Protein 1WFB (pdb70)

Solvent-accessible surface area: 5324 Å² total; per-residue (Å²): 126,120,76,65,91,62,64,51,31,63,62,113,32,60,60,76,15,141,37,21,24,95,111,40,36,58,97,37,65,63,57,66,51,73,118,81,224,132,54,78,68,84,11,61,61,25,24,65,116,39,28,58,88,24,124,42,59,29,98,124,92,61,67,114,61,62,60,57,64,45,68,117,86,219

Organism: Pseudopleuronectes americanus (NCBI:txid8265)

Sequence (74 aa):
DTASDAAAAAALTAANAKAAAELTAANAAAAAAATARDTASDAAAAAALTAANAKAAAELTAANAAAAAAATAR

B-factor: mean 12.8, std 11.42, range [4.01, 52.11]

Structure (mmCIF, N/CA/C/O backbone):
data_1WFB
#
_entry.id   1WFB
#
_cell.length_a   37.409
_cell.length_b   36.543
_cell.length_c   21.360
_cell.angle_alpha   90.00
_cell.angle_beta   103.36
_cell.angle_gamma   90.00
#
_symmetry.space_group_name_H-M   'P 1 21 1'
#
loop_
_entity.id
_entity.type
_entity.pdbx_description
1 polymer 'ANTIFREEZE PROTEIN ISOFORM HPLC6'
2 water water
#
loop_
_atom_site.group_PDB
_atom_site.id
_atom_site.type_symbol
_atom_site.label_atom_id
_atom_site.label_alt_id
_atom_site.label_comp_id
_atom_site.label_asym_id
_atom_site.label_entity_id
_atom_site.label_seq_id
_atom_site.pdbx_PDB_ins_code
_atom_site.Cartn_x
_atom_site.Cartn_y
_atom_site.Cartn_z
_atom_site.occupancy
_atom_site.B_iso_or_equiv
_atom_site.auth_seq_id
_atom_site.auth_comp_id
_atom_site.auth_asym_id
_atom_site.auth_atom_id
_atom_site.pdbx_PDB_model_num
ATOM 1 N N . ASP A 1 1 ? -6.320 17.967 15.284 1.00 6.58 1 ASP A N 1
ATOM 2 C CA . ASP A 1 1 ? -6.777 19.337 15.137 1.00 7.25 1 ASP A CA 1
ATOM 3 C C . ASP A 1 1 ? -6.297 19.867 13.799 1.00 6.94 1 ASP A C 1
ATOM 4 O O . ASP A 1 1 ? -5.108 19.758 13.487 1.00 6.83 1 ASP A O 1
ATOM 12 N N . THR A 1 2 ? -7.182 20.476 13.008 1.00 6.48 2 THR A N 1
ATOM 13 C CA . THR A 1 2 ? -6.860 20.903 11.636 1.00 5.90 2 THR A CA 1
ATOM 14 C C . THR A 1 2 ? -5.682 21.881 11.570 1.00 5.82 2 THR A C 1
ATOM 15 O O . THR A 1 2 ? -4.715 21.585 10.895 1.00 6.36 2 THR A O 1
ATOM 21 N N . ALA A 1 3 ? -5.730 22.991 12.328 1.00 5.87 3 ALA A N 1
ATOM 22 C CA . ALA A 1 3 ? -4.659 23.988 12.282 1.00 4.84 3 ALA A CA 1
ATOM 23 C C . ALA A 1 3 ? -3.345 23.377 12.746 1.00 6.00 3 ALA A C 1
ATOM 24 O O . ALA A 1 3 ? -2.318 23.608 12.101 1.00 5.78 3 ALA A O 1
ATOM 27 N N . SER A 1 4 ? -3.359 22.517 13.768 1.00 5.05 4 SER A N 1
ATOM 28 C CA . SER A 1 4 ? -2.135 21.866 14.261 1.00 5.47 4 SER A CA 1
ATOM 29 C C . SER A 1 4 ? -1.551 20.912 13.232 1.00 5.95 4 SER A C 1
ATOM 30 O O . SER A 1 4 ? -0.340 20.899 12.966 1.00 6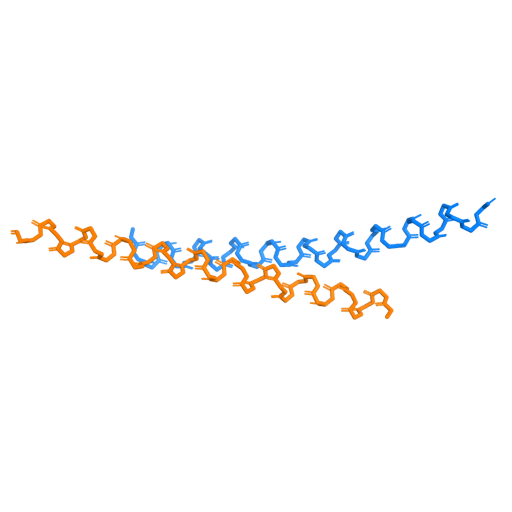.91 4 SER A O 1
ATOM 35 N N . ASP A 1 5 ? -2.408 20.125 12.604 1.00 5.06 5 ASP A N 1
ATOM 36 C CA . ASP A 1 5 ? -1.968 19.186 11.612 1.00 4.57 5 ASP A CA 1
ATOM 37 C C . ASP A 1 5 ? -1.531 19.922 10.362 1.00 5.41 5 ASP A C 1
ATO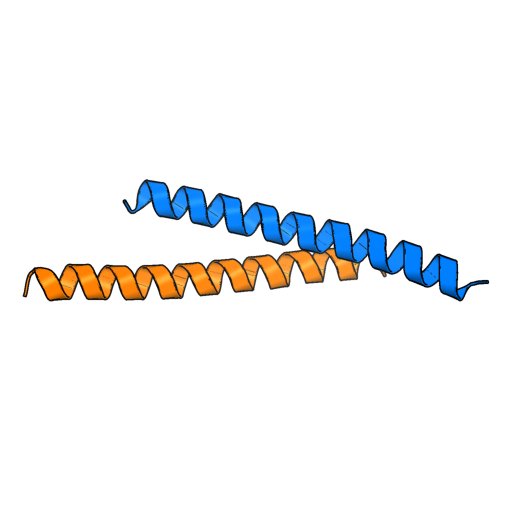M 38 O O . ASP A 1 5 ? -0.581 19.454 9.750 1.00 5.98 5 ASP A O 1
ATOM 44 N N . ALA A 1 6 ? -2.137 21.049 9.996 1.00 4.37 6 ALA A N 1
ATOM 45 C CA . ALA A 1 6 ? -1.669 21.785 8.824 1.00 4.85 6 ALA A CA 1
ATOM 46 C C . ALA A 1 6 ? -0.290 22.400 9.080 1.00 5.02 6 ALA A C 1
ATOM 47 O O . ALA A 1 6 ? 0.575 22.461 8.221 1.00 5.21 6 ALA A O 1
ATOM 50 N N . ALA A 1 7 ? -0.038 22.870 10.293 1.00 5.28 7 ALA A N 1
ATOM 51 C CA . ALA A 1 7 ? 1.279 23.386 10.658 1.00 4.76 7 ALA A CA 1
ATOM 52 C C . ALA A 1 7 ? 2.342 22.259 10.660 1.00 4.85 7 ALA A C 1
ATOM 53 O O . ALA A 1 7 ? 3.462 22.402 10.121 1.00 5.37 7 ALA A O 1
ATOM 56 N N . ALA A 1 8 ? 1.986 21.080 11.224 1.00 4.38 8 ALA A N 1
ATOM 57 C CA . ALA A 1 8 ? 2.885 19.921 11.227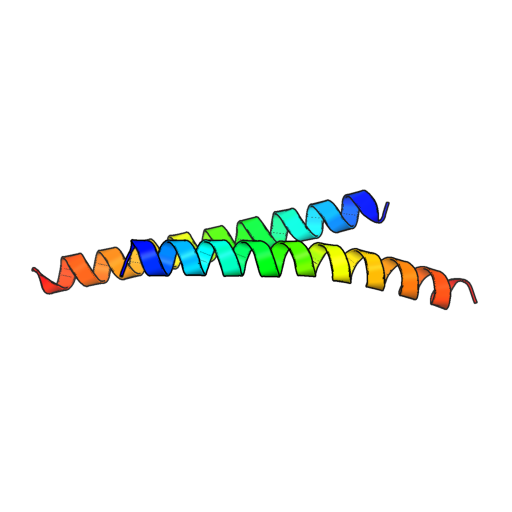 1.00 5.58 8 ALA A CA 1
ATOM 58 C C . ALA A 1 8 ? 3.163 19.488 9.791 1.00 5.30 8 ALA A C 1
ATOM 59 O O . ALA A 1 8 ? 4.297 19.144 9.433 1.00 6.18 8 ALA A O 1
ATOM 62 N N . ALA A 1 9 ? 2.165 19.481 8.908 1.00 4.79 9 ALA A N 1
ATOM 63 C CA . ALA A 1 9 ? 2.353 19.071 7.529 1.00 4.44 9 ALA A CA 1
ATOM 64 C C . ALA A 1 9 ? 3.271 20.041 6.779 1.00 4.45 9 ALA A C 1
ATOM 65 O O . ALA A 1 9 ? 4.157 19.618 6.012 1.00 5.83 9 ALA A O 1
ATOM 68 N N . ALA A 1 10 ? 3.095 21.342 7.003 1.00 4.73 10 ALA A N 1
ATOM 69 C CA . ALA A 1 10 ? 3.952 22.374 6.431 1.00 4.34 10 ALA A CA 1
ATOM 70 C C . ALA A 1 10 ? 5.383 22.181 6.926 1.00 5.52 10 ALA A C 1
ATOM 71 O O . ALA A 1 10 ? 6.297 22.215 6.105 1.00 5.36 10 ALA A O 1
ATOM 74 N N . ALA A 1 11 ? 5.607 21.898 8.229 1.00 5.17 11 ALA A N 1
ATOM 75 C CA . ALA A 1 11 ? 6.975 21.715 8.714 1.00 5.79 11 ALA A CA 1
ATOM 76 C C . ALA A 1 11 ? 7.631 20.439 8.166 1.00 5.86 11 ALA A C 1
ATOM 77 O O . ALA A 1 11 ? 8.800 20.418 7.755 1.00 5.62 11 ALA A O 1
ATOM 80 N N . LEU A 1 12 ? 6.908 19.325 8.077 1.00 5.04 12 LEU A N 1
ATOM 81 C CA . LEU A 1 12 ? 7.420 18.100 7.470 1.00 5.26 12 LEU A CA 1
ATOM 82 C C . LEU A 1 12 ? 7.738 18.309 5.984 1.00 5.60 12 LEU A C 1
ATOM 83 O O . LEU A 1 12 ? 8.803 17.881 5.520 1.00 5.85 12 LEU A O 1
ATOM 89 N N . THR A 1 13 ? 6.856 18.967 5.214 1.00 5.82 13 THR A N 1
AT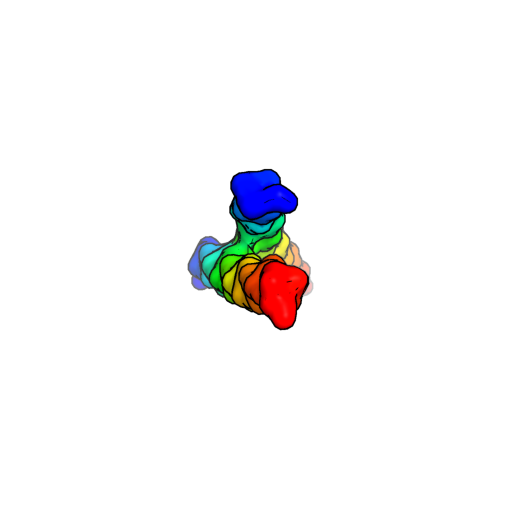OM 90 C CA . THR A 1 13 ? 7.098 19.267 3.780 1.00 6.61 13 THR A CA 1
ATOM 91 C C . THR A 1 13 ? 8.380 20.090 3.603 1.00 6.44 13 THR A C 1
ATOM 92 O O . THR A 1 13 ? 9.259 19.746 2.812 1.00 6.72 13 THR A O 1
ATOM 98 N N . ALA A 1 14 ? 8.533 21.151 4.400 1.00 5.63 14 ALA A N 1
ATOM 99 C CA . ALA A 1 14 ? 9.692 22.013 4.343 1.00 5.92 14 ALA A CA 1
ATOM 100 C C . ALA A 1 14 ? 10.924 21.227 4.730 1.00 6.44 14 ALA A C 1
ATOM 101 O O . ALA A 1 14 ? 11.926 21.279 4.022 1.00 6.65 14 ALA A O 1
ATOM 104 N N . ALA A 1 15 ? 10.898 20.469 5.830 1.00 5.30 15 ALA A N 1
ATOM 105 C CA . ALA A 1 15 ? 12.082 19.734 6.238 1.00 5.87 15 ALA A CA 1
ATOM 106 C C . ALA A 1 15 ? 12.531 18.704 5.189 1.00 6.18 15 ALA A C 1
ATOM 107 O O . ALA A 1 15 ? 13.716 18.620 4.818 1.00 5.64 15 ALA A O 1
ATOM 110 N N . ASN A 1 16 ? 11.576 17.955 4.642 1.00 4.86 16 ASN A N 1
ATOM 111 C CA . ASN A 1 16 ? 11.944 16.945 3.667 1.00 6.28 16 ASN A CA 1
ATOM 112 C C . ASN A 1 16 ? 12.401 17.563 2.367 1.00 5.46 16 ASN A C 1
ATOM 113 O O . ASN A 1 16 ? 13.331 17.030 1.753 1.00 5.89 16 ASN A O 1
ATOM 121 N N . ALA A 1 17 ? 11.788 18.666 1.932 1.00 5.43 17 ALA A N 1
ATOM 122 C CA . ALA A 1 17 ? 12.202 19.314 0.687 1.00 5.71 17 ALA A CA 1
ATOM 123 C C . ALA A 1 17 ? 13.630 19.876 0.812 1.00 6.01 17 ALA A C 1
ATOM 124 O O . ALA A 1 17 ? 14.471 19.654 -0.063 1.00 5.45 17 ALA A O 1
ATOM 127 N N . LYS A 1 18 ? 13.926 20.532 1.950 1.00 5.55 18 LYS A N 1
ATOM 128 C CA . LYS A 1 18 ? 15.220 21.125 2.195 1.00 5.05 18 LYS A CA 1
ATOM 129 C C . LYS A 1 18 ? 16.239 20.010 2.278 1.00 5.43 18 LYS A C 1
ATOM 130 O O . LYS A 1 18 ? 17.297 20.064 1.616 1.00 6.27 18 LYS A O 1
ATOM 140 N N . ALA A 1 19 ? 15.929 18.947 3.032 1.00 5.21 19 ALA A N 1
ATOM 141 C CA . ALA A 1 19 ? 16.897 17.853 3.159 1.00 6.05 19 ALA A CA 1
ATOM 142 C C . ALA A 1 19 ? 17.142 17.203 1.809 1.00 6.41 19 ALA A C 1
ATOM 143 O O . ALA A 1 19 ? 18.288 16.876 1.480 1.00 6.25 19 ALA A O 1
ATOM 146 N N . ALA A 1 20 ? 16.096 17.017 0.995 1.00 5.88 20 ALA A N 1
ATOM 147 C CA . ALA A 1 20 ? 16.276 16.410 -0.303 1.00 5.21 20 ALA A CA 1
ATOM 148 C C . ALA A 1 20 ? 17.254 17.249 -1.118 1.00 4.84 20 ALA A C 1
ATOM 149 O O . ALA A 1 20 ? 18.165 16.664 -1.739 1.00 5.66 20 ALA A O 1
ATOM 152 N N . ALA A 1 21 ? 17.171 18.574 -1.109 1.00 5.07 21 ALA A N 1
ATOM 153 C CA . ALA A 1 21 ? 18.114 19.371 -1.898 1.00 4.53 21 ALA A CA 1
ATOM 154 C C . ALA A 1 21 ? 19.522 19.248 -1.326 1.00 4.75 21 ALA A C 1
ATOM 155 O O . ALA A 1 21 ? 20.488 19.007 -2.056 1.00 5.08 21 ALA A O 1
ATOM 158 N N . GLU A 1 22 ? 19.649 19.318 0.001 1.00 4.77 22 GLU A N 1
ATOM 159 C CA . GLU A 1 22 ? 20.980 19.283 0.614 1.00 5.51 22 GLU A CA 1
ATOM 160 C C . GLU A 1 22 ? 21.666 17.953 0.364 1.00 5.32 22 GLU A C 1
ATOM 161 O O . GLU A 1 22 ? 22.858 17.915 0.064 1.00 5.50 22 GLU A O 1
ATOM 168 N N . LEU A 1 23 ? 20.953 16.830 0.488 1.00 5.57 23 LEU A N 1
ATOM 169 C CA . LEU A 1 23 ? 21.605 15.533 0.337 1.00 5.45 23 LEU A CA 1
ATOM 170 C C . LEU A 1 23 ? 21.841 15.307 -1.140 1.00 5.26 23 LEU A C 1
ATOM 171 O O . LEU A 1 23 ? 22.876 14.704 -1.475 1.00 4.61 23 LEU A O 1
ATOM 177 N N . THR A 1 24 ? 20.938 15.769 -2.027 1.00 4.14 24 THR A N 1
ATOM 178 C CA . THR A 1 24 ? 21.196 15.620 -3.491 1.00 4.78 24 THR A CA 1
ATOM 179 C C . THR A 1 24 ? 22.506 16.316 -3.886 1.00 4.93 24 THR A C 1
ATOM 180 O O . THR A 1 24 ? 23.390 15.702 -4.507 1.00 5.16 24 THR A O 1
ATOM 186 N N . ALA A 1 25 ? 22.666 17.564 -3.406 1.00 4.26 25 ALA A N 1
ATOM 187 C CA . ALA A 1 25 ? 23.882 18.316 -3.691 1.00 5.42 25 ALA A CA 1
ATOM 188 C C . ALA A 1 25 ? 25.115 17.677 -3.022 1.00 5.93 25 ALA A C 1
ATOM 189 O O . ALA A 1 25 ? 26.156 17.459 -3.660 1.00 5.77 25 ALA A O 1
ATOM 192 N N . ALA A 1 26 ? 25.040 17.248 -1.772 1.00 4.66 26 ALA A N 1
ATOM 193 C CA . ALA A 1 26 ? 26.209 16.653 -1.130 1.00 5.10 26 ALA A CA 1
ATOM 194 C C . ALA A 1 26 ? 26.629 15.340 -1.795 1.00 4.77 26 ALA A C 1
ATOM 195 O O . ALA A 1 26 ? 27.818 15.064 -2.043 1.00 5.13 26 ALA A O 1
ATOM 198 N N . ASN A 1 27 ? 25.618 14.516 -2.137 1.00 4.88 27 ASN A N 1
ATOM 199 C CA . ASN A 1 27 ? 25.861 13.231 -2.796 1.00 5.17 27 ASN A CA 1
ATOM 200 C C . ASN A 1 27 ? 26.444 13.362 -4.190 1.00 6.20 27 ASN A C 1
ATOM 201 O O . ASN A 1 27 ? 27.358 12.615 -4.540 1.00 6.51 27 ASN A O 1
ATOM 209 N N . ALA A 1 28 ? 25.933 14.310 -4.974 1.00 7.30 28 ALA A N 1
ATOM 210 C CA . ALA A 1 28 ? 26.447 14.581 -6.310 1.00 6.94 28 ALA A CA 1
ATOM 211 C C . ALA A 1 28 ? 27.903 15.048 -6.170 1.00 6.83 28 ALA A C 1
ATOM 212 O O . ALA A 1 28 ? 28.785 14.523 -6.860 1.00 7.62 28 ALA A O 1
ATOM 215 N N . ALA A 1 29 ? 28.208 15.948 -5.234 1.00 6.03 29 ALA A N 1
ATOM 216 C CA . ALA A 1 29 ? 29.587 16.449 -5.072 1.00 5.65 29 ALA A CA 1
ATOM 217 C C . ALA A 1 29 ? 30.536 15.323 -4.676 1.00 5.86 29 ALA A C 1
ATOM 218 O O . ALA A 1 29 ? 31.605 15.118 -5.258 1.00 5.76 29 ALA A O 1
ATOM 221 N N . ALA A 1 30 ? 30.130 14.516 -3.681 1.00 5.85 30 ALA A N 1
ATOM 222 C CA . ALA A 1 30 ? 30.987 13.436 -3.197 1.00 5.68 30 ALA A CA 1
ATOM 223 C C . ALA A 1 30 ? 31.168 12.369 -4.260 1.00 6.36 30 ALA A C 1
ATOM 224 O O . ALA A 1 30 ? 32.264 11.842 -4.461 1.00 6.44 30 ALA A O 1
ATOM 227 N N . ALA A 1 31 ? 30.115 12.029 -5.010 1.00 5.95 31 ALA A N 1
ATOM 228 C CA . ALA A 1 31 ? 30.234 11.001 -6.028 1.00 4.67 31 ALA A CA 1
ATOM 229 C C . ALA A 1 31 ? 31.107 11.434 -7.195 1.00 4.74 31 ALA A C 1
ATOM 230 O O . ALA A 1 31 ? 31.905 10.631 -7.688 1.00 4.69 31 ALA A O 1
ATOM 233 N N . ALA A 1 32 ? 30.959 12.664 -7.660 1.00 4.48 32 ALA A N 1
ATOM 234 C CA . ALA A 1 32 ? 31.789 13.206 -8.742 1.00 4.68 32 ALA A CA 1
ATOM 235 C C . ALA A 1 32 ? 33.267 13.215 -8.304 1.00 5.21 32 ALA A C 1
ATOM 236 O O . ALA A 1 32 ? 34.145 12.700 -9.015 1.00 6.55 32 ALA A O 1
ATOM 239 N N . ALA A 1 33 ? 33.526 13.656 -7.067 1.00 5.41 33 ALA A N 1
ATOM 240 C CA . ALA A 1 33 ? 34.872 13.712 -6.518 1.00 6.17 33 ALA A CA 1
ATOM 241 C C . ALA A 1 33 ? 35.477 12.315 -6.416 1.00 6.21 33 ALA A C 1
ATOM 242 O O . ALA A 1 33 ? 36.625 12.102 -6.803 1.00 5.73 33 ALA A O 1
ATOM 245 N N . ALA A 1 34 ? 34.718 11.311 -5.912 1.00 6.13 34 ALA A N 1
ATOM 246 C CA . ALA A 1 34 ? 35.240 9.944 -5.784 1.00 5.81 34 ALA A CA 1
ATOM 247 C C . ALA A 1 34 ? 35.516 9.356 -7.176 1.00 6.16 34 ALA A C 1
ATOM 248 O O . ALA A 1 34 ? 36.588 8.775 -7.413 1.00 6.13 34 ALA A O 1
ATOM 251 N N . THR A 1 35 ? 34.546 9.540 -8.099 1.00 5.52 35 THR A N 1
ATOM 252 C CA . THR A 1 35 ? 34.698 9.054 -9.456 1.00 5.98 35 THR A CA 1
ATOM 253 C C . THR A 1 35 ? 35.911 9.659 -10.172 1.00 5.73 35 THR A C 1
ATOM 254 O O . THR A 1 35 ? 36.540 8.972 -10.983 1.00 4.97 35 THR A O 1
ATOM 260 N N . ALA A 1 36 ? 36.234 10.931 -9.909 1.00 6.40 36 ALA A N 1
ATOM 261 C CA . ALA A 1 36 ? 37.372 11.582 -10.567 1.00 6.45 36 ALA A CA 1
ATOM 262 C C . ALA A 1 36 ? 38.716 10.921 -10.247 1.00 6.92 36 ALA A C 1
ATOM 263 O O . ALA A 1 36 ? 39.698 11.186 -10.950 1.00 7.27 36 ALA A O 1
ATOM 266 N N . ARG A 1 37 ? 38.807 10.127 -9.166 1.00 6.05 37 ARG A N 1
ATOM 267 C CA . ARG A 1 37 ? 40.059 9.424 -8.853 1.00 6.93 37 ARG A CA 1
ATOM 268 C C . ARG A 1 37 ? 40.233 8.145 -9.668 1.00 7.24 37 ARG A C 1
ATOM 269 O O . ARG A 1 37 ? 41.323 7.564 -9.599 1.00 9.40 37 ARG A O 1
ATOM 284 N N . ASP B 1 1 ? 22.889 20.597 -14.001 1.00 8.88 1 ASP B N 1
ATOM 285 C CA . ASP B 1 1 ? 23.996 20.603 -13.043 1.00 8.49 1 ASP B CA 1
ATOM 286 C C . ASP B 1 1 ? 23.494 20.288 -11.638 1.00 8.30 1 ASP B C 1
ATOM 287 O O . ASP B 1 1 ? 22.275 20.151 -11.479 1.00 7.96 1 ASP B O 1
ATOM 295 N N . THR B 1 2 ? 24.342 20.258 -10.586 1.00 7.60 2 THR B N 1
ATOM 296 C CA . THR B 1 2 ? 23.853 19.896 -9.270 1.00 7.33 2 THR B CA 1
ATOM 297 C C . THR B 1 2 ? 22.859 20.908 -8.709 1.00 6.34 2 THR B C 1
ATOM 298 O O . THR B 1 2 ? 21.899 20.456 -8.088 1.00 5.27 2 THR B O 1
ATOM 304 N N . ALA B 1 3 ? 22.945 22.204 -9.022 1.00 6.09 3 ALA B N 1
ATOM 305 C CA . ALA B 1 3 ? 21.983 23.183 -8.527 1.00 6.48 3 ALA B CA 1
ATOM 306 C C . ALA B 1 3 ? 20.591 22.893 -9.075 1.00 6.99 3 ALA B C 1
ATOM 307 O O . ALA B 1 3 ? 19.643 22.911 -8.298 1.00 6.88 3 ALA B O 1
ATOM 310 N N . SER B 1 4 ? 20.454 22.568 -10.369 1.00 6.39 4 SER B N 1
ATOM 311 C CA . SER B 1 4 ? 19.150 22.206 -10.935 1.00 6.73 4 SER B CA 1
ATOM 312 C C . SER B 1 4 ? 18.641 20.880 -10.405 1.00 6.20 4 SER B C 1
ATOM 313 O O . SER B 1 4 ? 17.449 20.696 -10.130 1.00 7.28 4 SER B O 1
ATOM 318 N N . ASP B 1 5 ? 19.551 19.904 -10.282 1.00 6.42 5 ASP B N 1
ATOM 319 C CA . ASP B 1 5 ? 19.157 18.611 -9.748 1.00 5.69 5 ASP B CA 1
ATOM 320 C C . ASP B 1 5 ? 18.696 18.741 -8.308 1.00 5.28 5 ASP B C 1
ATOM 321 O O . ASP B 1 5 ? 17.703 18.123 -7.931 1.00 5.68 5 ASP B O 1
ATOM 327 N N . ALA B 1 6 ? 19.366 19.530 -7.489 1.00 5.10 6 ALA B N 1
ATOM 328 C CA . ALA B 1 6 ? 18.963 19.681 -6.096 1.00 5.35 6 ALA B CA 1
ATOM 329 C C . ALA B 1 6 ? 17.613 20.407 -5.969 1.00 5.86 6 ALA B C 1
ATOM 330 O O . ALA B 1 6 ? 16.757 20.048 -5.138 1.00 6.27 6 ALA B O 1
ATOM 333 N N . ALA B 1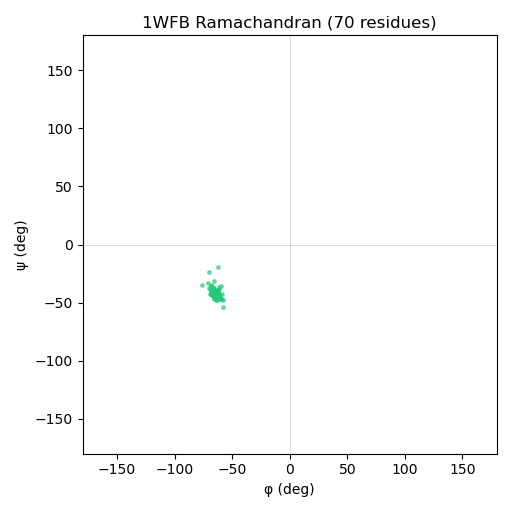 7 ? 17.372 21.367 -6.863 1.00 5.19 7 ALA B N 1
ATOM 33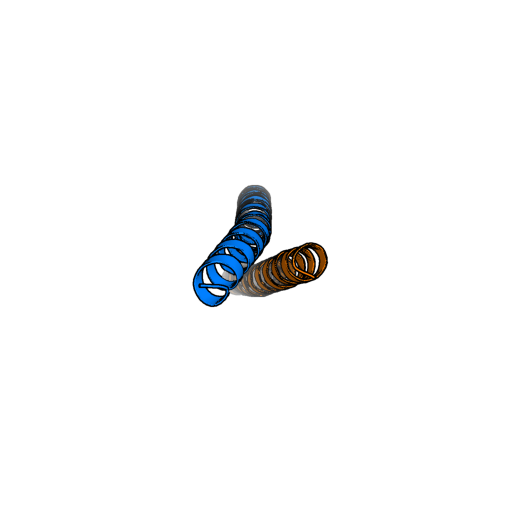4 C CA . ALA B 1 7 ? 16.106 22.097 -6.923 1.00 5.64 7 ALA B CA 1
ATOM 335 C C . ALA B 1 7 ? 15.005 21.139 -7.326 1.00 6.09 7 ALA B C 1
ATOM 336 O O . ALA B 1 7 ? 13.929 21.137 -6.717 1.00 6.40 7 ALA B O 1
ATOM 339 N N . ALA B 1 8 ? 15.225 20.288 -8.335 1.00 5.63 8 ALA B N 1
ATOM 340 C CA . ALA B 1 8 ? 14.190 19.345 -8.737 1.00 6.25 8 ALA B CA 1
ATOM 341 C C . ALA B 1 8 ? 13.932 18.328 -7.631 1.00 6.27 8 ALA B C 1
ATOM 342 O O . ALA B 1 8 ? 12.774 17.955 -7.400 1.00 5.85 8 ALA B O 1
ATOM 345 N N . ALA B 1 9 ? 14.981 17.874 -6.902 1.00 5.42 9 ALA B N 1
ATOM 346 C CA . ALA B 1 9 ? 14.757 16.953 -5.798 1.00 5.60 9 ALA B CA 1
ATOM 347 C C . ALA B 1 9 ? 13.890 17.593 -4.709 1.00 5.66 9 ALA B C 1
ATOM 348 O O . ALA B 1 9 ? 12.915 16.975 -4.219 1.00 6.14 9 ALA B O 1
ATOM 351 N N . ALA B 1 10 ? 14.160 18.849 -4.351 1.00 4.86 10 ALA B N 1
ATOM 352 C CA . ALA B 1 10 ? 13.354 19.566 -3.383 1.00 4.38 10 ALA B CA 1
ATOM 353 C C . ALA B 1 10 ? 11.891 19.721 -3.807 1.00 5.27 10 ALA B C 1
ATOM 354 O O . ALA B 1 10 ? 10.954 19.499 -3.027 1.00 6.18 10 ALA B O 1
ATOM 357 N N . ALA B 1 11 ? 11.695 20.122 -5.066 1.00 5.32 11 ALA B N 1
ATOM 358 C CA . ALA B 1 11 ? 10.362 20.366 -5.600 1.00 5.71 11 ALA B CA 1
ATOM 359 C C . ALA B 1 11 ? 9.571 19.088 -5.688 1.00 6.20 11 ALA B C 1
ATOM 360 O O . ALA B 1 11 ? 8.402 19.073 -5.277 1.00 6.47 11 ALA B O 1
ATOM 363 N N . LEU B 1 12 ? 10.173 17.980 -6.146 1.00 4.56 12 LEU B N 1
ATOM 364 C CA . LEU B 1 12 ? 9.444 16.719 -6.211 1.00 5.34 12 LEU B CA 1
ATOM 365 C C . LEU B 1 12 ? 9.119 16.204 -4.805 1.00 5.99 12 LEU B C 1
ATOM 366 O O . LEU B 1 12 ? 8.00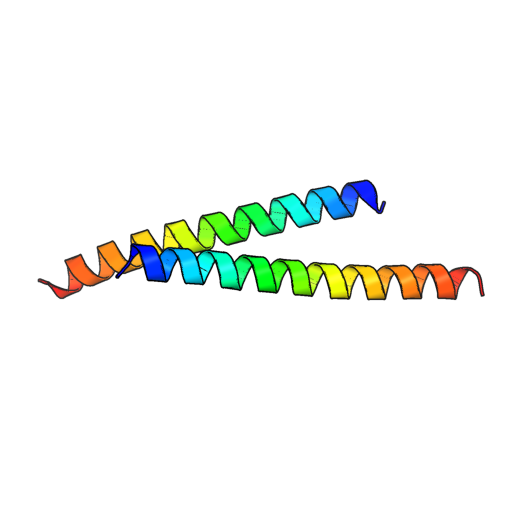7 15.743 -4.537 1.00 5.86 12 LEU B O 1
ATOM 372 N N . THR B 1 13 ? 10.077 16.266 -3.874 1.00 5.48 13 THR B N 1
ATOM 373 C CA . THR B 1 13 ? 9.811 15.843 -2.507 1.00 5.51 13 THR B CA 1
ATOM 374 C C . THR B 1 13 ? 8.712 16.686 -1.865 1.00 5.54 13 THR B C 1
ATOM 375 O O . THR B 1 13 ? 7.826 16.096 -1.216 1.00 5.16 13 THR B O 1
ATOM 381 N N . ALA B 1 14 ? 8.718 18.008 -2.054 1.00 4.44 14 ALA B N 1
ATOM 382 C CA . ALA B 1 14 ? 7.676 18.877 -1.501 1.00 5.03 14 ALA B CA 1
ATOM 383 C C . ALA B 1 14 ? 6.300 18.538 -2.071 1.00 5.90 14 ALA B C 1
ATOM 384 O O . ALA B 1 14 ? 5.315 18.427 -1.341 1.00 5.89 14 ALA B O 1
ATOM 387 N N . ALA B 1 15 ? 6.264 18.300 -3.393 1.00 6.04 15 ALA B N 1
ATOM 388 C CA . ALA B 1 15 ? 5.001 17.985 -4.063 1.00 6.09 15 ALA B CA 1
ATOM 389 C C . ALA B 1 15 ? 4.458 16.673 -3.536 1.00 5.74 15 ALA B C 1
ATOM 390 O O . ALA B 1 15 ? 3.256 16.537 -3.283 1.00 6.47 15 ALA B O 1
ATOM 393 N N . ASN B 1 16 ? 5.335 15.691 -3.300 1.00 5.73 16 ASN B N 1
ATOM 394 C CA . ASN B 1 16 ? 4.900 14.384 -2.821 1.00 5.57 16 ASN B CA 1
ATOM 395 C C . ASN B 1 16 ? 4.411 14.518 -1.393 1.00 5.93 16 ASN B C 1
ATOM 396 O O . ASN B 1 16 ? 3.437 13.864 -1.020 1.00 5.71 16 ASN B O 1
ATOM 404 N N . ALA B 1 17 ? 5.073 15.339 -0.586 1.00 5.24 17 ALA B N 1
ATOM 405 C CA . ALA B 1 17 ? 4.638 15.560 0.791 1.00 6.28 17 ALA B CA 1
ATOM 406 C C . ALA B 1 17 ? 3.255 16.258 0.838 1.00 6.80 17 ALA B C 1
ATOM 407 O O . ALA B 1 17 ? 2.383 15.830 1.620 1.00 6.82 17 ALA B O 1
ATOM 410 N N . LYS B 1 18 ? 3.011 17.249 -0.043 1.00 5.33 18 LYS B N 1
ATOM 411 C CA . LYS B 1 18 ? 1.703 17.893 -0.186 1.00 5.77 18 LYS B CA 1
ATOM 412 C C . LYS B 1 18 ? 0.661 16.868 -0.650 1.00 6.57 18 LYS B C 1
ATOM 413 O O . LYS B 1 18 ? -0.455 16.866 -0.105 1.00 6.88 18 LYS B O 1
ATOM 423 N N . ALA B 1 19 ? 1.004 15.962 -1.589 1.00 5.84 19 ALA B N 1
ATOM 424 C CA . ALA B 1 19 ? 0.056 14.953 -2.016 1.00 7.12 19 ALA B CA 1
ATOM 425 C C . ALA B 1 19 ? -0.327 14.066 -0.822 1.00 7.04 19 ALA B C 1
ATOM 426 O O . ALA B 1 19 ? -1.506 13.743 -0.636 1.00 6.87 19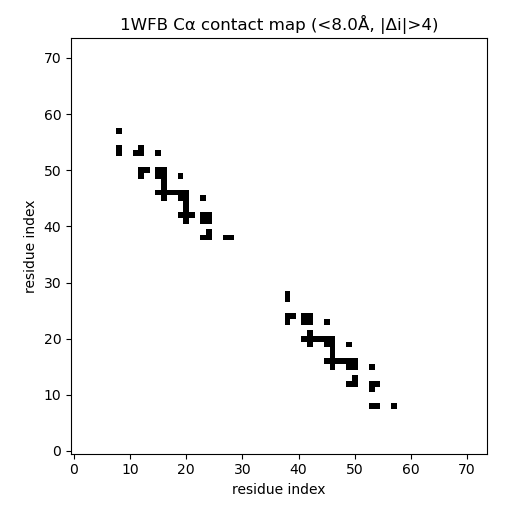 ALA B O 1
ATOM 429 N N . ALA B 1 20 ? 0.637 13.642 0.019 1.00 6.95 20 ALA B N 1
ATOM 430 C CA . ALA B 1 20 ? 0.318 12.851 1.221 1.00 6.77 20 ALA B CA 1
ATOM 431 C C . ALA B 1 20 ? -0.577 13.653 2.168 1.00 6.56 20 ALA B C 1
ATOM 432 O O . ALA B 1 20 ? -1.493 13.077 2.778 1.00 5.74 20 ALA B O 1
ATOM 435 N N . ALA B 1 21 ? -0.372 14.970 2.289 1.00 5.71 21 ALA B N 1
ATOM 436 C CA . ALA B 1 21 ? -1.198 15.788 3.160 1.00 5.62 21 ALA B CA 1
ATOM 437 C C . ALA B 1 21 ? -2.637 15.886 2.603 1.00 6.65 21 ALA B C 1
ATOM 438 O O . ALA B 1 21 ? -3.600 15.846 3.379 1.00 6.08 21 ALA B O 1
ATOM 441 N N . GLU B 1 22 ? -2.837 15.926 1.283 1.00 5.79 22 GLU B N 1
ATOM 442 C CA . GLU B 1 22 ? -4.178 15.961 0.702 1.00 5.44 22 GLU B CA 1
ATOM 443 C C . GLU B 1 22 ? -4.922 14.657 0.964 1.00 5.43 22 GLU B C 1
ATOM 444 O O . GLU B 1 22 ? -6.115 14.668 1.263 1.00 6.40 22 GLU B O 1
ATOM 451 N N . LEU B 1 23 ? -4.237 13.527 0.855 1.00 5.87 23 LEU B N 1
ATOM 452 C CA . LEU B 1 23 ? -4.812 12.208 1.106 1.00 6.57 23 LEU B CA 1
ATOM 453 C C . LEU B 1 23 ? -5.189 12.114 2.574 1.00 6.38 23 LEU B C 1
ATOM 454 O O . LEU B 1 23 ? -6.287 11.674 2.911 1.00 6.39 23 LEU B O 1
ATOM 460 N N . THR B 1 24 ? -4.315 12.605 3.459 1.00 5.91 24 THR B N 1
ATOM 461 C CA . THR B 1 24 ? -4.624 12.629 4.886 1.00 6.84 24 THR B CA 1
ATOM 462 C C . THR B 1 24 ? -5.877 13.466 5.199 1.00 7.66 24 THR B C 1
ATOM 463 O O . THR B 1 24 ? -6.774 13.010 5.929 1.00 6.79 24 THR B O 1
ATOM 469 N N . ALA B 1 25 ? -5.935 14.653 4.608 1.00 6.72 25 ALA B N 1
ATOM 470 C CA . ALA B 1 25 ? -7.081 15.532 4.810 1.00 6.70 25 ALA B CA 1
ATOM 471 C C . ALA B 1 25 ? -8.369 14.934 4.265 1.00 7.47 25 ALA B C 1
ATOM 472 O O . ALA B 1 25 ? -9.408 14.970 4.953 1.00 7.22 25 ALA B O 1
ATOM 475 N N . ALA B 1 26 ? -8.380 14.327 3.075 1.00 6.72 26 ALA B N 1
ATOM 476 C CA . ALA B 1 26 ? -9.613 13.692 2.580 1.00 7.22 26 ALA B CA 1
ATOM 477 C C . ALA B 1 26 ? -10.049 12.566 3.510 1.00 6.87 26 ALA B C 1
ATOM 478 O O . ALA B 1 26 ? -11.226 12.410 3.831 1.00 6.77 26 ALA B O 1
ATOM 481 N N . ASN B 1 27 ? -9.073 11.822 4.036 1.00 6.59 27 ASN B N 1
ATOM 482 C CA . ASN B 1 27 ? -9.402 10.687 4.877 1.00 6.79 27 ASN B CA 1
ATOM 483 C C . ASN B 1 27 ? -9.988 11.122 6.220 1.00 6.15 27 ASN B C 1
ATOM 484 O O . ASN B 1 27 ? -10.994 10.597 6.713 1.00 5.86 27 ASN B O 1
ATOM 492 N N . ALA B 1 28 ? -9.378 12.143 6.800 1.00 5.35 28 ALA B N 1
ATOM 493 C CA . ALA B 1 28 ? -9.846 12.702 8.068 1.00 6.53 28 ALA B CA 1
ATOM 494 C C . ALA B 1 28 ? -11.231 13.327 7.907 1.00 6.45 28 ALA B C 1
ATOM 495 O O . ALA B 1 28 ? -12.097 13.141 8.772 1.00 7.42 28 ALA B O 1
ATOM 498 N N . ALA B 1 29 ? -11.477 14.039 6.803 1.00 5.91 29 ALA B N 1
ATOM 499 C CA . ALA B 1 29 ? -12.792 14.607 6.540 1.00 6.07 29 ALA B CA 1
ATOM 500 C C . ALA B 1 29 ? -13.851 13.514 6.394 1.00 6.46 29 ALA B C 1
ATOM 501 O O . ALA B 1 29 ? -14.979 13.650 6.907 1.00 7.18 29 ALA B O 1
ATOM 504 N N . ALA B 1 30 ? -13.537 12.420 5.709 1.00 5.58 30 ALA B N 1
ATOM 505 C CA . ALA B 1 30 ? -14.474 11.315 5.552 1.00 5.65 30 ALA B CA 1
ATOM 506 C C . ALA B 1 30 ? -14.785 10.724 6.926 1.00 6.28 30 ALA B C 1
ATOM 507 O O . ALA B 1 30 ? -15.933 10.383 7.245 1.00 7.15 30 ALA B O 1
ATOM 510 N N . ALA B 1 31 ? -13.758 10.604 7.795 1.00 6.89 31 ALA B N 1
ATOM 511 C CA . ALA B 1 31 ? -13.986 10.085 9.148 1.00 6.24 31 ALA B CA 1
ATOM 512 C C . ALA B 1 31 ? -14.930 10.977 9.939 1.00 7.02 31 ALA B C 1
ATOM 513 O O . ALA B 1 31 ? -15.867 10.511 10.586 1.00 8.02 31 ALA B O 1
ATOM 516 N N . ALA B 1 32 ? -14.695 12.282 9.914 1.00 6.75 32 ALA B N 1
ATOM 517 C CA . ALA B 1 32 ? -15.507 13.254 10.628 1.00 6.42 32 ALA B CA 1
ATOM 518 C C . ALA B 1 32 ? -16.945 13.176 10.103 1.00 6.43 32 ALA B C 1
ATOM 519 O O . ALA B 1 32 ? -17.893 13.088 10.897 1.00 7.43 32 ALA B O 1
ATOM 522 N N . ALA B 1 33 ? -17.142 13.118 8.776 1.00 5.62 33 ALA B N 1
ATOM 523 C CA . ALA B 1 33 ? -18.492 13.079 8.217 1.00 4.94 33 ALA B CA 1
ATOM 524 C C . ALA B 1 33 ? -19.201 11.778 8.573 1.00 4.86 33 ALA B C 1
ATOM 525 O O . ALA B 1 33 ? -20.396 11.783 8.853 1.00 5.22 33 ALA B O 1
ATOM 528 N N . ALA B 1 34 ? -18.490 10.649 8.601 1.00 4.07 34 ALA B N 1
ATOM 529 C CA . ALA B 1 34 ? -19.079 9.370 8.942 1.00 5.18 34 ALA B CA 1
ATOM 530 C C . ALA B 1 34 ? -19.540 9.340 10.417 1.00 5.59 34 ALA B C 1
ATOM 531 O O . ALA B 1 34 ? -20.634 8.858 10.724 1.00 5.46 34 ALA B O 1
ATOM 534 N N . THR B 1 35 ? -18.796 9.939 11.356 1.00 6.03 35 THR B N 1
ATOM 535 C CA . THR B 1 35 ? -19.204 9.887 12.767 1.00 6.65 35 THR B CA 1
ATOM 536 C C . THR B 1 35 ? -20.554 10.564 13.009 1.00 6.29 35 THR B C 1
ATOM 537 O O . THR B 1 35 ? -21.419 10.060 13.730 1.00 7.61 35 THR B O 1
ATOM 543 N N . ALA B 1 36 ? -20.764 11.682 12.330 1.00 7.25 36 ALA B N 1
ATOM 544 C CA . ALA B 1 36 ? -21.980 12.460 12.498 1.00 8.19 36 ALA B CA 1
ATOM 545 C C . ALA B 1 36 ? -23.219 11.786 11.931 1.00 8.91 36 ALA B C 1
ATOM 546 O O . ALA B 1 36 ? -24.353 12.089 12.338 1.00 10.48 36 ALA B O 1
ATOM 549 N N . ARG B 1 37 ? -23.011 10.882 10.979 1.00 9.03 37 ARG B N 1
ATOM 550 C CA . ARG B 1 37 ? -24.079 10.168 10.312 1.00 8.74 37 ARG B CA 1
ATOM 551 C C . ARG B 1 37 ? -24.296 8.756 10.857 1.00 9.75 37 ARG B C 1
ATOM 552 O O . ARG B 1 37 ? -25.131 8.045 10.311 1.00 8.44 37 ARG B O 1
#

Radius of gyration: 17.83 Å; Cα contacts (8 Å, |Δi|>4): 42; chains: 2; bounding box: 64×15×28 Å

InterPro domains:
  IPR000104 Antifreeze protein, type I [PR00308] (46-60)
  IPR000104 Antifreeze protein, type I [PR00308] (60-71)
  IPR000104 Antifreeze protein, type I [PR00308] (71-80)

Secondary structure (DSSP, 8-state):
-HHHHHHHHHHHHHHHHHHHHHHHHHHHHHHHHHHT-/-HHHHHHHHHHHHHHHHHHHHHHHHHHHHHHHHHHH-

GO terms:
  GO:0042802 identical protein binding (F, IPI)
  GO:0005576 extracellular region (C, IDA)
  GO:0050825 ice binding (F, TAS)

Foldseek 3Di:
DVVVVVVVVVVVVVVVVVVVVVVVVVVVVVVVVVVVD/DVVVVVVVVVVVVVVVVVVVVVVVVVVVVVVVVVVVD